Protein AF-A0A5P0ZGH0-F1 (afdb_monomer_lite)

Organism: NCBI:txid2486008

Sequence (130 aa):
MTKKYKLKLKYTPDELKELKVINNGLVSTITILAKYISKNFHFHALHSKYLRISASEEFDFMADIYNAVMDQVEWPEKLYRVHDKVTDQFIRIEHHQTWWSFNPPNYLKTKQQWLEINPAYEPMLEEVEE

Radius of gyration: 18.31 Å; chains: 1; bounding box: 47×36×49 Å

pLDDT: mean 81.98, std 11.32, range [48.72, 94.5]

Foldseek 3Di:
DQQFDEQPDDADLLQLVLLLVLLVDPDDLVVVVCCLCVDDPSNVRLNVVVVVDDPVCNVSSSVNSSSSNVVRHDDPAFWWWFADPVVCWTWDADPNDIDTDNDTYPDTDHPVVVVVVPVVSNVRIDGPND

Structure (mmCIF, N/CA/C/O backbone):
data_AF-A0A5P0ZGH0-F1
#
_entry.id   AF-A0A5P0ZGH0-F1
#
loop_
_atom_site.group_PDB
_atom_site.id
_atom_site.type_symbol
_atom_site.label_atom_id
_atom_site.label_alt_id
_atom_site.label_comp_id
_atom_site.label_asym_id
_atom_site.label_entity_id
_atom_site.label_seq_id
_atom_site.pdbx_PDB_ins_code
_atom_site.Cartn_x
_atom_site.Cartn_y
_atom_site.Cartn_z
_atom_site.occupancy
_atom_site.B_iso_or_equiv
_atom_site.auth_seq_id
_atom_site.auth_comp_id
_atom_site.auth_asym_id
_atom_site.auth_atom_id
_atom_site.pdbx_PDB_model_num
ATOM 1 N N . MET A 1 1 ? -6.954 24.465 0.475 1.00 48.72 1 MET A N 1
ATOM 2 C CA . MET A 1 1 ? -6.552 23.055 0.287 1.00 48.72 1 MET A CA 1
ATOM 3 C C . MET A 1 1 ? -6.667 22.360 1.628 1.00 48.72 1 MET A C 1
ATOM 5 O O . MET A 1 1 ? -6.022 22.805 2.570 1.00 48.72 1 MET A O 1
ATOM 9 N N . THR A 1 2 ? -7.510 21.338 1.750 1.00 57.12 2 THR A N 1
ATOM 10 C CA . THR A 1 2 ? -7.552 20.506 2.960 1.0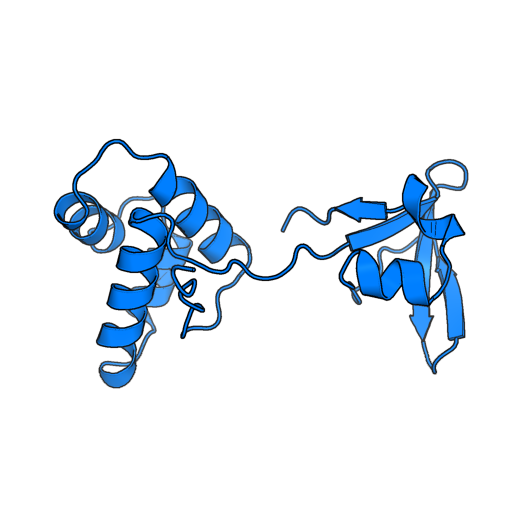0 57.12 2 THR A CA 1
ATOM 11 C C . THR A 1 2 ? -6.268 19.683 2.985 1.00 57.12 2 THR A C 1
ATOM 13 O O . THR A 1 2 ? -6.000 18.941 2.041 1.00 57.12 2 THR A O 1
ATOM 16 N N . LYS A 1 3 ? -5.420 19.877 3.998 1.00 76.19 3 LYS A N 1
ATOM 17 C CA . LYS A 1 3 ? -4.185 19.101 4.152 1.00 76.19 3 LYS A CA 1
ATOM 18 C C . LYS A 1 3 ? -4.582 17.644 4.402 1.00 76.19 3 LYS A C 1
ATOM 20 O O . LYS A 1 3 ? -5.320 17.387 5.350 1.00 76.19 3 LYS A O 1
ATOM 25 N N . LYS A 1 4 ? -4.137 16.722 3.543 1.00 83.00 4 LYS A N 1
ATOM 26 C CA . LYS A 1 4 ? -4.356 15.288 3.758 1.00 83.00 4 LYS A CA 1
ATOM 27 C C . LYS A 1 4 ? -3.565 14.816 4.982 1.00 83.00 4 LYS A C 1
ATOM 29 O O . LYS A 1 4 ? -2.506 15.357 5.305 1.00 83.00 4 LYS A O 1
ATOM 34 N N . TYR A 1 5 ? -4.128 13.853 5.694 1.00 86.19 5 TYR A N 1
ATOM 35 C CA . TYR A 1 5 ? -3.600 13.268 6.912 1.00 86.19 5 TYR A CA 1
ATOM 36 C C . TYR A 1 5 ? -2.617 12.147 6.575 1.00 86.19 5 TYR A C 1
ATOM 38 O O . TYR A 1 5 ? -2.976 11.170 5.922 1.00 86.19 5 TYR A O 1
ATOM 46 N N . LYS A 1 6 ? -1.377 12.266 7.039 1.00 90.19 6 LYS A N 1
ATOM 47 C CA . LYS A 1 6 ? -0.379 11.210 6.878 1.00 90.19 6 LYS A CA 1
ATOM 48 C C . LYS A 1 6 ? -0.555 10.166 7.977 1.00 90.19 6 LYS A C 1
ATOM 50 O O . LYS A 1 6 ? -0.564 10.538 9.149 1.00 90.19 6 LYS A O 1
ATOM 55 N N . LEU A 1 7 ? -0.641 8.892 7.587 1.00 90.56 7 LEU A N 1
ATOM 56 C CA . LEU A 1 7 ? -0.676 7.768 8.526 1.00 90.56 7 LEU A CA 1
ATOM 57 C C . LEU A 1 7 ? 0.519 7.842 9.484 1.00 90.56 7 LEU A C 1
ATOM 59 O O . LEU A 1 7 ? 1.665 8.006 9.049 1.00 90.56 7 LEU A O 1
ATOM 63 N N . LYS A 1 8 ? 0.243 7.757 10.783 1.00 91.69 8 LYS A N 1
ATOM 64 C CA . LYS A 1 8 ? 1.255 7.873 11.836 1.00 91.69 8 LYS A CA 1
ATOM 65 C C . LYS A 1 8 ? 1.953 6.553 12.105 1.00 91.69 8 LYS A C 1
ATOM 67 O O . LYS A 1 8 ? 3.161 6.544 12.346 1.00 91.69 8 LYS A O 1
ATOM 72 N N . LEU A 1 9 ? 1.218 5.447 12.040 1.00 90.25 9 LEU A N 1
ATOM 73 C CA . LEU A 1 9 ? 1.799 4.122 12.189 1.00 90.25 9 LEU A CA 1
ATOM 74 C C . LEU A 1 9 ? 2.338 3.604 10.855 1.00 90.25 9 LEU A C 1
ATOM 76 O O . LEU A 1 9 ? 1.886 3.969 9.769 1.00 90.25 9 LEU A O 1
ATOM 80 N N . LYS A 1 10 ? 3.331 2.715 10.938 1.00 89.69 10 LYS A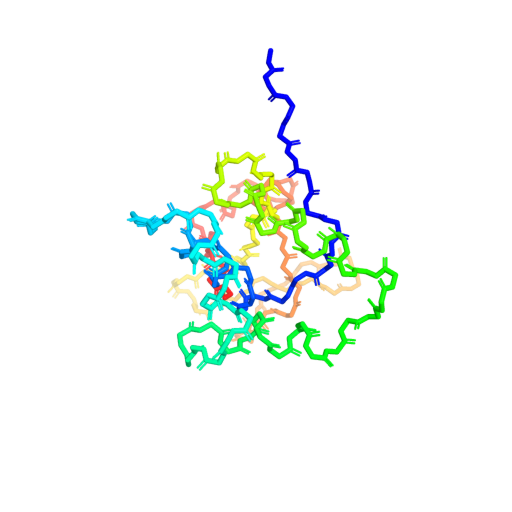 N 1
ATOM 81 C CA . LYS A 1 10 ? 3.805 1.959 9.776 1.00 89.69 10 LYS A CA 1
ATOM 82 C C . LYS A 1 10 ? 2.858 0.804 9.532 1.00 89.69 10 LYS A C 1
ATOM 84 O O . LYS A 1 10 ? 2.701 -0.013 10.435 1.00 89.69 10 LYS A O 1
ATOM 89 N N . TYR A 1 11 ? 2.292 0.709 8.337 1.00 87.31 11 TYR A N 1
ATOM 90 C CA . TYR A 1 11 ? 1.391 -0.375 7.969 1.00 87.31 11 TYR A CA 1
ATOM 91 C C . TYR A 1 11 ? 2.055 -1.356 7.008 1.00 87.31 11 TYR A C 1
ATOM 93 O O . TYR A 1 11 ? 2.863 -0.952 6.172 1.00 87.31 11 TYR A O 1
ATOM 101 N N . THR A 1 12 ? 1.732 -2.638 7.149 1.00 85.62 12 THR A N 1
ATOM 102 C CA . THR A 1 12 ? 2.058 -3.658 6.147 1.00 85.62 12 THR A CA 1
ATOM 103 C C . THR A 1 12 ? 1.109 -3.538 4.946 1.00 85.62 12 THR A C 1
ATOM 105 O O . THR A 1 12 ? 0.061 -2.893 5.058 1.00 85.62 12 THR A O 1
ATOM 108 N N . PRO A 1 13 ? 1.434 -4.179 3.813 1.00 83.56 13 PRO A N 1
ATOM 109 C CA . PRO A 1 13 ? 0.533 -4.286 2.668 1.00 83.56 13 PRO A CA 1
ATOM 110 C C . PRO A 1 13 ? -0.902 -4.685 3.008 1.00 83.56 13 PRO A C 1
ATOM 112 O O . PRO A 1 13 ? -1.850 -3.955 2.715 1.00 83.56 13 PRO A O 1
ATOM 115 N N . ASP A 1 14 ? -1.044 -5.807 3.715 1.00 82.62 14 ASP A N 1
ATOM 116 C CA . ASP A 1 14 ? -2.339 -6.363 4.094 1.00 82.62 14 ASP A CA 1
ATOM 117 C C . ASP A 1 14 ? -3.125 -5.385 4.972 1.00 82.62 14 ASP A C 1
ATOM 119 O O . ASP A 1 14 ? -4.320 -5.178 4.770 1.00 82.62 14 ASP A O 1
ATOM 123 N N . GLU A 1 15 ? -2.453 -4.713 5.911 1.00 87.31 15 GLU A N 1
ATOM 124 C CA . GLU A 1 15 ? -3.091 -3.713 6.765 1.00 87.31 15 GLU A CA 1
ATOM 125 C C . GLU A 1 15 ? -3.540 -2.476 5.962 1.00 87.31 15 GLU A C 1
ATOM 127 O O . GLU A 1 15 ? -4.637 -1.964 6.185 1.00 87.31 15 GLU A O 1
ATOM 132 N N . LEU A 1 16 ? -2.736 -1.998 5.002 1.00 87.56 16 LEU A N 1
ATOM 133 C CA . LEU A 1 16 ? -3.111 -0.888 4.112 1.00 87.56 16 LEU A CA 1
ATOM 134 C C . LEU A 1 16 ? -4.290 -1.258 3.214 1.00 87.56 16 LEU A C 1
ATOM 136 O O . LEU A 1 16 ? -5.175 -0.431 2.983 1.00 87.56 16 LEU A O 1
ATOM 140 N N . LYS A 1 17 ? -4.313 -2.490 2.702 1.00 84.50 17 LYS A N 1
ATOM 141 C CA . LYS A 1 17 ? -5.424 -3.028 1.917 1.00 84.50 17 LYS A CA 1
ATOM 142 C C . LYS A 1 17 ? -6.702 -3.053 2.745 1.00 84.50 17 LYS A C 1
ATOM 144 O O . LYS A 1 17 ? -7.728 -2.547 2.291 1.00 84.50 17 LYS A O 1
ATOM 149 N N . GLU A 1 18 ? -6.632 -3.555 3.974 1.00 85.38 18 GLU A N 1
ATOM 150 C CA . GLU A 1 18 ? -7.759 -3.544 4.904 1.00 85.38 18 GLU A CA 1
ATOM 151 C C . GLU A 1 18 ? -8.227 -2.113 5.224 1.00 85.38 18 GLU A C 1
ATOM 153 O O . GLU A 1 18 ? -9.431 -1.855 5.167 1.00 85.38 18 GLU A O 1
ATOM 158 N N . LEU A 1 19 ? -7.310 -1.162 5.462 1.00 85.50 19 LEU A N 1
ATOM 159 C CA . LEU A 1 19 ? -7.647 0.254 5.673 1.00 85.50 19 LEU A CA 1
ATOM 160 C C . LEU A 1 19 ? -8.333 0.884 4.449 1.00 85.50 19 LEU A C 1
ATOM 162 O O . LEU A 1 19 ? -9.231 1.705 4.606 1.00 85.50 19 LEU A O 1
ATOM 166 N N . LYS A 1 20 ? -7.944 0.520 3.223 1.00 83.19 20 LYS A N 1
ATOM 167 C CA . LYS A 1 20 ? -8.600 1.016 1.997 1.00 83.19 20 LYS A CA 1
ATOM 168 C C . LYS A 1 20 ? -10.005 0.442 1.828 1.00 83.19 20 LYS A C 1
ATOM 170 O O . LYS A 1 20 ? -10.900 1.149 1.373 1.00 83.19 20 LYS A O 1
ATOM 175 N N . VAL A 1 21 ? -10.218 -0.818 2.211 1.00 80.31 21 VAL A N 1
ATOM 176 C CA . VAL A 1 21 ? -11.548 -1.449 2.184 1.00 80.31 21 VAL A CA 1
ATOM 177 C C . VAL A 1 21 ? -12.509 -0.758 3.157 1.00 80.31 21 VAL A C 1
ATOM 179 O O . VAL A 1 21 ? -13.692 -0.643 2.837 1.00 80.31 21 VAL A O 1
ATOM 182 N N . ILE A 1 22 ? -12.010 -0.226 4.285 1.00 76.75 22 ILE A N 1
ATOM 183 C CA . ILE A 1 22 ? -12.808 0.572 5.235 1.00 76.75 22 ILE A CA 1
ATOM 184 C C . ILE A 1 22 ? -13.528 1.726 4.544 1.00 76.75 22 ILE A C 1
ATOM 186 O O . ILE A 1 22 ? -14.717 1.933 4.782 1.00 76.75 22 ILE A O 1
ATOM 190 N N . ASN A 1 23 ? -12.803 2.464 3.700 1.00 70.81 23 ASN A N 1
ATOM 191 C CA . ASN A 1 23 ? -13.292 3.666 3.022 1.00 70.81 23 ASN A CA 1
ATOM 192 C C . ASN A 1 23 ? -14.545 3.381 2.168 1.00 70.81 23 ASN A C 1
ATOM 194 O O . ASN A 1 23 ? -15.432 4.214 2.035 1.00 70.81 23 ASN A O 1
ATOM 198 N N . ASN A 1 24 ? -14.673 2.155 1.653 1.00 64.31 24 ASN A N 1
ATOM 199 C CA . ASN A 1 24 ? -15.802 1.742 0.818 1.00 64.31 24 ASN A CA 1
ATOM 200 C C . ASN A 1 24 ? -17.020 1.236 1.620 1.00 64.31 24 ASN A C 1
ATOM 202 O O . ASN A 1 24 ? -18.027 0.835 1.031 1.00 64.31 24 ASN A O 1
ATOM 206 N N . GLY A 1 25 ? -16.951 1.206 2.955 1.00 60.44 25 GLY A N 1
ATOM 207 C CA . GLY A 1 25 ? -18.028 0.726 3.817 1.00 60.44 25 GLY A CA 1
ATOM 208 C C . GLY A 1 25 ? -19.040 1.817 4.180 1.00 60.44 25 GLY A C 1
ATOM 209 O O . GLY A 1 25 ? -18.702 2.775 4.865 1.00 60.44 25 GLY A O 1
ATOM 210 N N . LEU A 1 26 ? -20.319 1.625 3.828 1.00 51.44 26 LEU A N 1
ATOM 211 C CA . LEU A 1 26 ? -21.466 2.447 4.272 1.00 51.44 26 LEU A CA 1
ATOM 212 C C . LEU A 1 26 ? -21.807 2.233 5.764 1.00 51.44 26 LEU A C 1
ATOM 214 O O . LEU A 1 26 ? -22.943 1.914 6.121 1.00 51.44 26 LEU A O 1
ATOM 218 N N . VAL A 1 27 ? -20.830 2.331 6.662 1.00 55.25 27 VAL A N 1
ATOM 219 C CA . VAL A 1 27 ? -21.028 2.062 8.091 1.00 55.25 27 VAL A CA 1
ATOM 220 C C . VAL A 1 27 ? -20.450 3.208 8.910 1.00 55.25 27 VAL A C 1
ATOM 222 O O . VAL A 1 27 ? -19.403 3.746 8.575 1.00 55.25 27 VAL A O 1
ATOM 225 N N . SER A 1 28 ? -21.134 3.604 9.989 1.00 61.91 28 SER A N 1
ATOM 226 C CA . SER A 1 28 ? -20.650 4.690 10.850 1.00 61.91 28 SER A CA 1
ATOM 227 C C . SER A 1 28 ? -19.234 4.398 11.363 1.00 61.91 28 SER A C 1
ATOM 229 O O . SER A 1 28 ? -18.917 3.253 11.698 1.00 61.91 28 SER A O 1
ATOM 231 N N . THR A 1 29 ? -18.403 5.433 11.487 1.00 59.69 29 THR A N 1
ATOM 232 C CA . THR A 1 29 ? -17.018 5.345 11.979 1.00 59.69 29 THR A CA 1
ATOM 233 C C . THR A 1 29 ? -16.916 4.602 13.314 1.00 59.69 29 THR A C 1
ATOM 235 O O . THR A 1 29 ? -15.983 3.838 13.532 1.00 59.69 29 THR A O 1
ATOM 238 N N . ILE A 1 30 ? -17.924 4.740 14.183 1.00 60.78 30 ILE A N 1
ATOM 239 C CA . ILE A 1 30 ? -18.018 4.038 15.472 1.00 60.78 30 ILE A CA 1
ATOM 240 C C . ILE A 1 30 ? -18.243 2.534 15.277 1.00 60.78 30 ILE A C 1
ATOM 242 O O . ILE A 1 30 ? -17.623 1.718 15.953 1.00 60.78 30 ILE A O 1
ATOM 246 N N . THR A 1 31 ? -19.109 2.144 14.341 1.00 64.31 31 THR A N 1
ATOM 247 C CA . THR A 1 31 ? -19.364 0.731 14.025 1.00 64.31 31 THR A CA 1
ATOM 248 C C . THR A 1 31 ? -18.170 0.083 13.335 1.00 64.31 31 THR A C 1
ATOM 250 O O . THR A 1 31 ? -17.925 -1.101 13.544 1.00 64.31 31 THR A O 1
ATOM 253 N N . ILE A 1 32 ? -17.430 0.845 12.528 1.00 63.19 32 ILE A N 1
ATOM 254 C CA . ILE A 1 32 ? -16.158 0.427 11.936 1.00 63.19 32 ILE A CA 1
ATOM 255 C C . ILE A 1 32 ? -15.170 0.177 13.074 1.00 63.19 32 ILE A C 1
ATOM 257 O O . ILE A 1 32 ? -14.822 -0.975 13.297 1.00 63.19 32 ILE A O 1
ATOM 261 N N . LEU A 1 33 ? -14.829 1.178 13.888 1.00 64.50 33 LEU A N 1
ATOM 262 C CA . LEU A 1 33 ? -13.909 1.007 15.021 1.00 64.50 33 LEU A CA 1
ATOM 263 C C . LEU A 1 33 ? -14.306 -0.185 15.911 1.00 64.50 33 LEU A C 1
ATOM 265 O O . LEU A 1 33 ? -13.479 -1.052 16.178 1.00 64.50 33 LEU A O 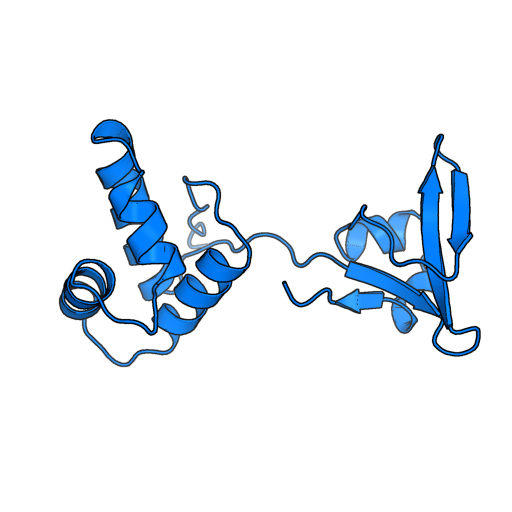1
ATOM 269 N N . ALA A 1 34 ? -15.592 -0.320 16.250 1.00 59.62 34 ALA A N 1
ATOM 270 C CA . ALA A 1 34 ? -16.099 -1.474 16.988 1.00 59.62 34 ALA A CA 1
ATOM 271 C C . ALA A 1 34 ? -15.899 -2.807 16.239 1.00 59.62 34 ALA A C 1
ATOM 273 O O . ALA A 1 34 ? -15.487 -3.780 16.858 1.00 59.62 34 ALA A O 1
ATOM 274 N N . LYS A 1 35 ? -16.149 -2.891 14.924 1.00 62.81 35 LYS A N 1
ATOM 275 C CA . LYS A 1 35 ? -15.968 -4.114 14.108 1.00 62.81 35 LYS A CA 1
ATOM 276 C C . LYS A 1 35 ? -14.502 -4.496 13.882 1.00 62.81 35 LYS A C 1
ATOM 278 O O . LYS A 1 35 ? -14.205 -5.688 13.890 1.00 62.81 35 LYS A O 1
ATOM 283 N N . TYR A 1 36 ? -13.610 -3.525 13.684 1.00 62.94 36 TYR A N 1
ATOM 284 C CA . TYR A 1 36 ? -12.169 -3.768 13.515 1.00 62.94 36 TYR A CA 1
ATOM 285 C C . TYR A 1 36 ? -11.532 -4.242 14.823 1.00 62.94 36 TYR A C 1
ATOM 287 O O . TYR A 1 36 ? -10.706 -5.151 14.820 1.00 62.94 36 TYR A O 1
ATOM 295 N N . ILE A 1 37 ? -11.986 -3.692 15.951 1.00 60.31 37 ILE A N 1
ATOM 296 C CA . ILE A 1 37 ? -11.513 -4.074 17.285 1.00 60.31 37 ILE A CA 1
ATOM 297 C C . ILE A 1 37 ? -12.147 -5.404 17.756 1.00 60.31 37 ILE A C 1
ATOM 299 O O . ILE A 1 37 ? -11.522 -6.147 18.504 1.00 60.31 37 ILE A O 1
ATOM 303 N N . SER A 1 38 ? -13.355 -5.771 17.299 1.00 55.88 38 SER A N 1
ATOM 304 C CA . SER A 1 38 ? -14.133 -6.903 17.857 1.00 55.88 38 SER A CA 1
ATOM 305 C C . SER A 1 38 ? -13.991 -8.275 17.169 1.00 55.88 38 SER A C 1
ATOM 307 O O . SER A 1 38 ? -14.869 -9.118 17.340 1.00 55.88 38 SER A O 1
ATOM 309 N N . LYS A 1 39 ? -12.874 -8.577 16.487 1.00 58.19 39 LYS A N 1
ATOM 310 C CA . LYS A 1 39 ? -12.588 -9.882 15.825 1.00 58.19 39 LYS A CA 1
ATOM 311 C C . LYS A 1 39 ? -13.353 -10.168 14.521 1.00 58.19 39 LYS A C 1
ATOM 313 O O . LYS A 1 39 ? -13.842 -11.282 14.317 1.00 58.19 39 LYS A O 1
ATOM 318 N N . ASN A 1 40 ? -13.442 -9.219 13.592 1.00 63.72 40 ASN A N 1
ATOM 319 C CA . ASN A 1 40 ? -13.905 -9.565 12.245 1.00 63.72 40 ASN A CA 1
ATOM 320 C C . ASN A 1 40 ? -12.762 -10.185 11.414 1.00 63.72 40 ASN A C 1
ATOM 322 O O . ASN A 1 40 ? -11.728 -9.550 11.224 1.00 63.72 40 ASN A O 1
ATOM 326 N N . PHE A 1 41 ? -12.952 -11.404 10.891 1.00 63.12 41 PHE A N 1
ATOM 327 C CA . PHE A 1 41 ? -11.959 -12.097 10.051 1.00 63.12 41 PHE A CA 1
ATOM 328 C C . PHE A 1 41 ? -11.595 -11.333 8.774 1.00 63.12 41 PHE A C 1
ATOM 330 O O . PHE A 1 41 ? -10.510 -11.539 8.242 1.00 63.12 41 PHE A O 1
ATOM 337 N N . HIS A 1 42 ? -12.468 -10.443 8.290 1.00 70.94 42 HIS A N 1
ATOM 338 C CA . HIS A 1 42 ? -12.166 -9.603 7.129 1.00 70.94 42 HIS A CA 1
ATOM 339 C C . HIS A 1 42 ? -11.058 -8.579 7.382 1.00 70.94 42 HIS A C 1
ATOM 341 O O . HIS A 1 42 ? -10.503 -8.071 6.415 1.00 70.94 42 HIS A O 1
ATOM 347 N N . PHE A 1 43 ? -10.751 -8.289 8.651 1.00 79.06 43 PHE A N 1
ATOM 348 C CA . PHE A 1 43 ? -9.783 -7.269 9.049 1.00 79.06 43 PHE A CA 1
ATOM 349 C C . PHE A 1 43 ? -8.757 -7.813 10.040 1.00 79.06 43 PHE A C 1
ATOM 351 O O . PHE A 1 43 ? -8.480 -7.244 11.101 1.00 79.06 43 PHE A O 1
ATOM 358 N N . HIS A 1 44 ? -8.272 -9.011 9.725 1.00 82.38 44 HIS A N 1
ATOM 359 C CA . HIS A 1 44 ? -7.403 -9.776 10.598 1.00 82.38 44 HIS A CA 1
ATOM 360 C C . HIS A 1 44 ? -6.036 -9.110 10.781 1.00 82.38 44 HIS A C 1
ATOM 362 O O . HIS A 1 44 ? -5.480 -9.186 11.882 1.00 82.38 44 HIS A O 1
ATOM 368 N N . ALA A 1 45 ? -5.502 -8.453 9.747 1.00 85.12 45 ALA A N 1
ATOM 369 C CA . ALA A 1 45 ? -4.204 -7.795 9.815 1.00 85.12 45 ALA A CA 1
ATOM 370 C C . ALA A 1 45 ? -4.258 -6.586 10.760 1.00 85.12 45 ALA A C 1
ATOM 372 O O . ALA A 1 45 ? -3.462 -6.504 11.698 1.00 85.12 45 ALA A O 1
ATOM 373 N N . LEU A 1 46 ? -5.261 -5.716 10.616 1.00 86.25 46 LEU A N 1
ATOM 374 C CA . LEU A 1 46 ? -5.460 -4.563 11.498 1.00 86.25 46 LEU A CA 1
ATOM 375 C C . LEU A 1 46 ? -5.797 -4.968 12.932 1.00 86.25 46 LEU A C 1
ATOM 377 O O . LEU A 1 46 ? -5.276 -4.371 13.874 1.00 86.25 46 LEU A O 1
ATOM 381 N N . HIS A 1 47 ? -6.611 -6.007 13.120 1.00 83.81 47 HIS A N 1
ATOM 382 C CA . HIS A 1 47 ? -6.871 -6.545 14.453 1.00 83.81 47 HIS A CA 1
ATOM 383 C C . HIS A 1 47 ? -5.589 -7.106 15.092 1.00 83.81 47 HIS A C 1
ATOM 385 O O . HIS A 1 47 ? -5.300 -6.837 16.257 1.00 83.81 47 HIS A O 1
ATOM 391 N N . SER A 1 48 ? -4.773 -7.839 14.329 1.00 85.69 48 SER A N 1
ATOM 392 C CA . SER A 1 48 ? -3.481 -8.350 14.807 1.00 85.69 48 SER A CA 1
ATOM 393 C C . SER A 1 48 ? -2.507 -7.228 15.154 1.00 85.69 48 SER A C 1
ATOM 395 O O . SER A 1 48 ? -1.758 -7.360 16.124 1.00 85.69 48 SER A O 1
ATOM 397 N N . LYS A 1 49 ? -2.536 -6.119 14.405 1.00 88.00 49 LYS A N 1
ATOM 398 C CA . LYS A 1 49 ? -1.794 -4.902 14.732 1.00 88.00 49 LYS A CA 1
ATOM 399 C C . LYS A 1 49 ? -2.251 -4.330 16.068 1.00 88.00 49 LYS A C 1
ATOM 401 O O . LYS A 1 49 ? -1.415 -4.146 16.944 1.00 88.00 49 LYS A O 1
ATOM 406 N N . TYR A 1 50 ? -3.556 -4.123 16.251 1.00 85.94 50 TYR A N 1
ATOM 407 C CA . TYR A 1 50 ? -4.132 -3.580 17.487 1.00 85.94 50 TYR A CA 1
ATOM 408 C C . TYR A 1 50 ? -3.736 -4.385 18.733 1.00 85.94 50 TYR A C 1
ATOM 410 O O . TYR A 1 50 ? -3.386 -3.816 19.758 1.00 85.94 50 TYR A O 1
ATOM 418 N N . LEU A 1 51 ? -3.695 -5.716 18.642 1.00 84.69 51 LEU A N 1
ATOM 419 C CA . LEU A 1 51 ? -3.257 -6.560 19.762 1.00 84.69 51 LEU A CA 1
ATOM 420 C C . LEU A 1 51 ? -1.768 -6.402 20.124 1.00 84.69 51 LEU A C 1
ATOM 422 O O . LEU A 1 51 ? -1.342 -6.895 21.168 1.00 84.69 51 LEU A O 1
ATOM 426 N N . ARG A 1 52 ? -0.968 -5.781 19.251 1.00 88.06 52 ARG A N 1
ATOM 427 C CA . ARG A 1 52 ? 0.488 -5.627 19.392 1.00 88.06 52 ARG A CA 1
ATOM 428 C C . ARG A 1 52 ? 0.934 -4.181 19.593 1.00 88.06 52 ARG A C 1
ATOM 430 O O . ARG A 1 52 ? 2.094 -3.986 19.951 1.00 88.06 52 ARG A O 1
ATOM 437 N N . ILE A 1 53 ? 0.074 -3.191 19.341 1.00 86.06 53 ILE A N 1
ATOM 438 C CA . ILE A 1 53 ? 0.435 -1.787 19.559 1.00 86.06 53 ILE A CA 1
ATOM 439 C C . ILE A 1 53 ? 0.533 -1.489 21.054 1.00 86.06 53 ILE A C 1
ATOM 441 O O . ILE A 1 53 ? -0.180 -2.060 21.881 1.00 86.06 53 ILE A O 1
ATOM 445 N N . SER A 1 54 ? 1.433 -0.578 21.405 1.00 88.31 54 SER A N 1
ATOM 446 C CA . SER A 1 54 ? 1.547 -0.090 22.776 1.00 88.31 54 SER A CA 1
ATOM 447 C C . SER A 1 54 ? 0.377 0.832 23.140 1.00 88.31 54 SER A C 1
ATOM 449 O O . SER A 1 54 ? -0.218 1.474 22.275 1.00 88.31 54 SER A O 1
ATOM 451 N N . ALA A 1 55 ? 0.093 0.985 24.438 1.00 84.25 55 ALA A N 1
ATOM 452 C CA . ALA A 1 55 ? -0.911 1.946 24.914 1.00 84.25 55 ALA A CA 1
ATOM 453 C C . ALA A 1 55 ? -0.618 3.390 24.450 1.00 84.25 55 ALA A C 1
ATOM 455 O O . ALA A 1 55 ? -1.531 4.181 24.240 1.00 84.25 55 ALA A O 1
ATOM 456 N N . SER A 1 56 ? 0.659 3.734 24.244 1.00 87.50 56 SER A N 1
ATOM 457 C CA . SER A 1 56 ? 1.077 5.029 23.692 1.00 87.50 56 SER A CA 1
ATOM 458 C C . SER A 1 56 ? 0.742 5.219 22.209 1.00 87.50 56 SER A C 1
ATOM 460 O O . SER A 1 56 ? 0.646 6.356 21.761 1.00 87.50 56 SER A O 1
ATOM 462 N N . GLU A 1 57 ? 0.564 4.138 21.449 1.00 88.50 57 GLU A N 1
ATOM 463 C CA . GLU A 1 57 ? 0.259 4.165 20.010 1.00 88.50 57 GLU A CA 1
ATOM 464 C C . GLU A 1 57 ? -1.239 3.998 19.721 1.00 88.50 57 GLU A C 1
ATOM 466 O O . GLU A 1 57 ? -1.672 4.196 18.586 1.00 88.50 57 GLU A O 1
ATOM 471 N N . GLU A 1 58 ? -2.049 3.667 20.731 1.00 85.44 58 GLU A N 1
ATOM 472 C CA . GLU A 1 58 ? -3.488 3.427 20.576 1.00 85.44 58 GLU A CA 1
ATOM 473 C C . GLU A 1 58 ? -4.218 4.646 20.000 1.00 85.44 58 GLU A C 1
ATOM 475 O O . GLU A 1 58 ? -5.027 4.515 19.082 1.00 85.44 58 GLU A O 1
ATOM 480 N N . PHE A 1 59 ? -3.881 5.851 20.466 1.00 86.88 59 PHE A N 1
ATOM 481 C CA . PHE A 1 59 ? -4.460 7.081 19.926 1.00 86.88 59 PHE A CA 1
ATOM 482 C C . PHE A 1 59 ? -4.127 7.280 18.441 1.00 86.88 59 PHE A C 1
ATOM 484 O O . PHE A 1 59 ? -4.993 7.671 17.657 1.00 86.88 59 PHE A O 1
ATOM 491 N N . ASP A 1 60 ? -2.886 6.992 18.046 1.00 91.25 60 ASP A N 1
ATOM 492 C CA . ASP A 1 60 ? -2.432 7.148 16.665 1.00 91.25 60 ASP A CA 1
ATOM 493 C C . ASP A 1 60 ? -3.082 6.113 15.742 1.00 91.25 60 ASP A C 1
ATOM 495 O O . ASP A 1 60 ? -3.536 6.471 14.658 1.00 91.25 60 ASP A O 1
ATOM 499 N N . PHE A 1 61 ? -3.248 4.872 16.206 1.00 88.62 61 PHE A N 1
ATOM 500 C CA . PHE A 1 61 ? -4.000 3.839 15.489 1.00 88.62 61 PHE A CA 1
ATOM 501 C C . PHE A 1 61 ? -5.460 4.246 15.245 1.00 88.62 61 PHE A C 1
ATOM 503 O O . PHE A 1 61 ? -5.967 4.152 14.126 1.00 88.62 61 PHE A O 1
ATOM 510 N N . MET A 1 62 ? -6.138 4.748 16.280 1.00 85.44 62 MET A N 1
ATOM 511 C CA . MET A 1 62 ? -7.532 5.190 16.176 1.00 85.44 62 MET A CA 1
ATOM 512 C C . MET A 1 62 ? -7.675 6.403 15.249 1.00 85.44 62 MET A C 1
ATOM 514 O O . MET A 1 62 ? -8.628 6.479 14.468 1.00 85.44 62 MET A O 1
ATOM 518 N N . ALA A 1 63 ? -6.721 7.336 15.304 1.00 87.62 63 ALA A N 1
ATOM 519 C CA . ALA A 1 63 ? -6.682 8.486 14.411 1.00 87.62 63 ALA A CA 1
ATOM 520 C C . ALA A 1 63 ? -6.447 8.063 12.953 1.00 87.62 63 ALA A C 1
ATOM 522 O O . ALA A 1 63 ? -7.145 8.554 12.067 1.00 87.62 63 ALA A O 1
ATOM 523 N N . ASP A 1 64 ? -5.522 7.141 12.693 1.00 89.50 64 ASP A N 1
ATOM 524 C CA . ASP A 1 64 ? -5.260 6.608 11.353 1.00 89.50 64 ASP A CA 1
ATOM 525 C C . ASP A 1 64 ? -6.522 5.967 10.748 1.00 89.50 64 ASP A C 1
ATOM 527 O O . ASP A 1 64 ? -6.899 6.306 9.623 1.00 89.50 64 ASP A O 1
ATOM 531 N N . ILE A 1 65 ? -7.231 5.118 11.508 1.00 85.88 65 ILE A N 1
ATOM 532 C CA . ILE A 1 65 ? -8.493 4.507 11.055 1.00 85.88 65 ILE A CA 1
ATOM 533 C C . ILE A 1 65 ? -9.551 5.576 10.782 1.00 85.88 65 ILE A C 1
ATOM 535 O O . ILE A 1 65 ? -10.182 5.552 9.726 1.00 85.88 65 ILE A O 1
ATOM 539 N N . TYR A 1 66 ? -9.752 6.524 11.702 1.00 83.94 66 TYR A N 1
ATOM 540 C CA . TYR A 1 66 ? -10.733 7.597 11.520 1.00 83.94 66 TYR A CA 1
ATOM 541 C C . TYR A 1 66 ? -10.468 8.382 10.231 1.00 83.94 66 TYR A C 1
ATOM 543 O O . TYR A 1 66 ? -11.377 8.597 9.431 1.00 83.94 66 TYR A O 1
ATOM 551 N N . ASN A 1 67 ? -9.217 8.781 10.000 1.00 86.44 67 ASN A N 1
ATOM 552 C CA . ASN A 1 67 ? -8.864 9.539 8.806 1.00 86.44 67 ASN A CA 1
ATOM 553 C C . ASN A 1 67 ? -9.016 8.697 7.530 1.00 86.44 67 ASN A C 1
ATOM 555 O O . ASN A 1 67 ? -9.402 9.248 6.498 1.00 86.44 67 ASN A O 1
ATOM 559 N N . ALA A 1 68 ? -8.740 7.387 7.588 1.00 85.50 68 ALA A N 1
ATOM 560 C CA . ALA A 1 68 ? -8.942 6.474 6.461 1.00 85.50 68 ALA A CA 1
ATOM 561 C C . ALA A 1 68 ? -10.430 6.339 6.098 1.00 85.50 68 ALA A C 1
ATOM 563 O O . ALA A 1 68 ? -10.770 6.398 4.920 1.00 85.50 68 ALA A O 1
ATOM 564 N N . VAL A 1 69 ? -11.315 6.237 7.100 1.00 80.31 69 VAL A N 1
ATOM 565 C CA . VAL A 1 69 ? -12.784 6.225 6.923 1.00 80.31 69 VAL A CA 1
ATOM 566 C C . VAL A 1 69 ? -13.280 7.511 6.267 1.00 80.31 69 VAL A C 1
ATOM 568 O O . VAL A 1 69 ? -14.182 7.478 5.441 1.00 80.31 69 VAL A O 1
ATOM 571 N N . MET A 1 70 ? -12.715 8.652 6.658 1.00 81.94 70 MET A N 1
ATOM 572 C CA . MET A 1 70 ? -13.146 9.965 6.172 1.00 81.94 70 MET A CA 1
ATOM 573 C C . MET A 1 70 ? -12.556 10.336 4.801 1.00 81.94 70 MET A C 1
ATOM 575 O O . MET A 1 70 ? -12.747 11.468 4.358 1.00 81.94 70 MET A O 1
ATOM 579 N N . ASP A 1 71 ? -11.812 9.431 4.157 1.00 81.19 71 ASP A N 1
ATOM 580 C CA . ASP A 1 71 ? -11.054 9.674 2.920 1.00 81.19 71 ASP A CA 1
ATOM 581 C C . ASP A 1 71 ? -10.102 10.886 3.009 1.00 81.19 71 ASP A C 1
ATOM 583 O O . ASP A 1 71 ? -9.830 11.604 2.044 1.00 81.19 71 ASP A O 1
ATOM 587 N N . GLN A 1 72 ? -9.572 11.141 4.208 1.00 85.56 72 GLN A N 1
ATOM 588 C CA . GLN A 1 72 ? -8.653 12.253 4.462 1.00 85.56 72 GLN A CA 1
ATOM 589 C C . GLN A 1 72 ? -7.189 11.822 4.413 1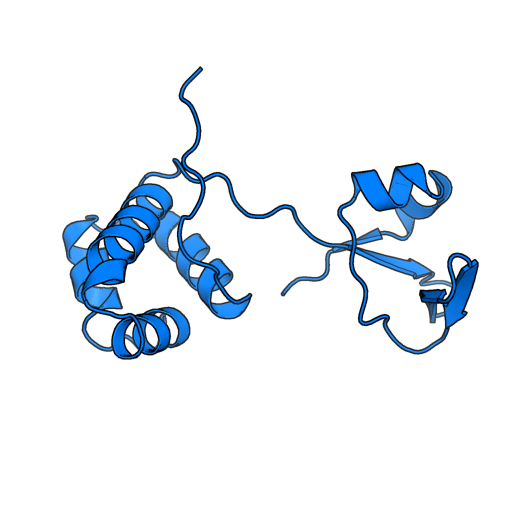.00 85.56 72 GLN A C 1
ATOM 591 O O . GLN A 1 72 ? -6.313 12.671 4.550 1.00 85.56 72 GLN A O 1
ATOM 596 N N . VAL A 1 73 ? -6.903 10.535 4.198 1.00 86.62 73 VAL A N 1
ATOM 597 C CA . VAL A 1 73 ? -5.546 9.982 4.262 1.00 86.62 73 VAL A CA 1
ATOM 598 C C . VAL A 1 73 ? -4.731 10.262 3.000 1.00 86.62 73 VAL A C 1
ATOM 600 O O . VAL A 1 73 ? -5.184 10.130 1.861 1.00 86.62 73 VAL A O 1
ATOM 603 N N . GLU A 1 74 ? -3.475 10.630 3.220 1.00 88.31 74 GLU A N 1
ATOM 604 C CA . GLU A 1 74 ? -2.401 10.513 2.248 1.00 88.31 74 GLU A CA 1
ATOM 605 C C . GLU A 1 74 ? -1.861 9.080 2.297 1.00 88.31 74 GLU A C 1
ATOM 607 O O . GLU A 1 74 ? -1.141 8.696 3.222 1.00 88.31 74 GLU A O 1
ATOM 612 N N . TRP A 1 75 ? -2.275 8.266 1.326 1.00 84.38 75 TRP A N 1
ATOM 613 C CA . TRP A 1 75 ? -1.826 6.882 1.223 1.00 84.38 75 TRP A CA 1
ATOM 614 C C . TRP A 1 75 ? -0.351 6.816 0.812 1.00 84.38 75 TRP A C 1
ATOM 616 O O . TRP A 1 75 ? 0.094 7.675 0.047 1.00 84.38 75 TRP A O 1
ATOM 626 N N . PRO A 1 76 ? 0.397 5.791 1.264 1.00 78.44 76 PRO A N 1
ATOM 627 C CA . PRO A 1 76 ? 1.751 5.548 0.782 1.00 78.44 76 PRO A CA 1
ATOM 628 C C . PRO A 1 76 ? 1.784 5.494 -0.747 1.00 78.44 76 PRO A C 1
ATOM 630 O O . PRO A 1 76 ? 0.853 4.977 -1.374 1.00 78.44 76 PRO A O 1
ATOM 633 N N . GLU A 1 77 ? 2.844 6.041 -1.342 1.00 80.06 77 GLU A N 1
ATOM 634 C CA . GLU A 1 77 ? 3.006 6.013 -2.792 1.00 80.06 77 GLU A CA 1
ATOM 635 C C . GLU A 1 77 ? 3.015 4.572 -3.299 1.00 80.06 77 GLU A C 1
ATOM 637 O O . GLU A 1 77 ? 3.679 3.701 -2.736 1.00 80.06 77 GLU A O 1
ATOM 642 N N . LYS A 1 78 ? 2.282 4.336 -4.390 1.00 83.31 78 LYS A N 1
ATOM 643 C CA . LYS A 1 78 ? 2.299 3.048 -5.079 1.00 83.31 78 LYS A CA 1
ATOM 644 C C . LYS A 1 78 ? 3.721 2.731 -5.520 1.00 83.31 78 LYS A C 1
ATOM 646 O O . LYS A 1 78 ? 4.389 3.564 -6.145 1.00 83.31 78 LYS A O 1
ATOM 651 N N . LEU A 1 79 ? 4.149 1.517 -5.214 1.00 87.56 79 LEU A N 1
ATOM 652 C CA . LEU A 1 79 ? 5.438 1.001 -5.621 1.00 87.56 79 LEU A CA 1
ATOM 653 C C . LEU A 1 79 ? 5.277 0.153 -6.880 1.00 87.56 79 LEU A C 1
ATOM 655 O O . LEU A 1 79 ? 4.271 -0.517 -7.102 1.00 87.56 79 LEU A O 1
ATOM 659 N N . TYR A 1 80 ? 6.288 0.224 -7.727 1.00 90.62 80 TYR A N 1
ATOM 660 C CA . TYR A 1 80 ? 6.323 -0.430 -9.019 1.00 90.62 80 TYR A CA 1
ATOM 661 C C . TYR A 1 80 ? 7.616 -1.221 -9.138 1.00 90.62 80 TYR A C 1
ATOM 663 O O . TYR A 1 80 ? 8.649 -0.879 -8.541 1.00 90.62 80 TYR A O 1
ATOM 671 N N . ARG A 1 81 ? 7.567 -2.244 -9.980 1.00 92.12 81 ARG A N 1
ATOM 672 C CA . ARG A 1 81 ? 8.740 -2.889 -10.568 1.00 92.12 81 ARG A CA 1
ATOM 673 C C . ARG A 1 81 ? 8.708 -2.672 -12.075 1.00 92.12 81 ARG A C 1
ATOM 675 O O . ARG A 1 81 ? 7.650 -2.425 -12.644 1.00 92.12 81 ARG A O 1
ATOM 682 N N . VAL A 1 82 ? 9.864 -2.757 -12.719 1.00 93.00 82 VAL A N 1
ATOM 683 C CA . VAL A 1 82 ? 9.933 -2.749 -14.183 1.00 93.00 82 VAL A CA 1
ATOM 684 C C . VAL A 1 82 ? 10.004 -4.194 -14.651 1.00 93.00 82 VAL A C 1
ATOM 686 O O . VAL A 1 82 ? 10.940 -4.900 -14.273 1.00 93.00 82 VAL A O 1
ATOM 689 N N . HIS A 1 83 ? 9.016 -4.614 -15.437 1.00 94.19 83 HIS A N 1
ATOM 690 C CA . HIS A 1 83 ? 8.886 -5.943 -16.028 1.00 94.19 83 HIS A CA 1
ATOM 691 C C . HIS A 1 83 ? 8.746 -5.811 -17.544 1.00 94.19 83 HIS A C 1
ATOM 693 O O . HIS A 1 83 ? 7.747 -5.300 -18.054 1.00 94.19 83 HIS A O 1
ATOM 699 N N . ASP A 1 84 ? 9.756 -6.277 -18.269 1.00 93.31 84 ASP A N 1
ATOM 700 C CA . ASP A 1 84 ? 9.656 -6.476 -19.706 1.00 93.31 84 ASP A CA 1
ATOM 701 C C . ASP A 1 84 ? 8.939 -7.801 -19.977 1.00 93.31 84 ASP A C 1
ATOM 703 O O . ASP A 1 84 ? 9.507 -8.885 -19.851 1.00 93.31 84 ASP A O 1
ATOM 707 N N . LYS A 1 85 ? 7.676 -7.700 -20.391 1.00 91.12 85 LYS A N 1
ATOM 708 C CA . LYS A 1 85 ? 6.829 -8.855 -20.713 1.00 91.12 85 LYS A CA 1
ATOM 709 C C . LYS A 1 85 ? 7.242 -9.585 -21.992 1.00 91.12 85 LYS A C 1
ATOM 711 O O . LYS A 1 85 ? 6.783 -10.702 -22.206 1.00 91.12 85 LYS A O 1
ATOM 716 N N . VAL A 1 86 ? 8.054 -8.972 -22.859 1.00 92.31 86 VAL A N 1
ATOM 717 C CA . VAL A 1 86 ? 8.527 -9.610 -24.099 1.00 92.31 86 VAL A CA 1
ATOM 718 C C . VAL A 1 86 ? 9.633 -10.612 -23.790 1.00 92.31 86 VAL A C 1
ATOM 720 O O . VAL A 1 86 ? 9.634 -11.714 -24.333 1.00 92.31 86 VAL A O 1
ATOM 723 N N . THR A 1 87 ? 10.565 -10.232 -22.917 1.00 91.94 87 THR A N 1
ATOM 724 C CA . THR A 1 87 ? 11.694 -11.082 -22.509 1.00 91.94 87 THR A CA 1
ATOM 725 C C . THR A 1 87 ? 11.448 -11.833 -21.198 1.00 91.94 87 THR A C 1
ATOM 727 O O . THR A 1 87 ? 12.238 -12.708 -20.848 1.00 91.94 87 THR A O 1
ATOM 730 N N . ASP A 1 88 ? 10.348 -11.519 -20.508 1.00 93.06 88 ASP A N 1
ATOM 731 C CA . ASP A 1 88 ? 9.994 -11.983 -19.163 1.00 93.06 88 ASP A CA 1
ATOM 732 C C . ASP A 1 88 ? 11.088 -11.689 -18.123 1.00 93.06 88 ASP A C 1
ATOM 734 O O . ASP A 1 88 ? 11.483 -12.528 -17.312 1.00 93.06 88 ASP A O 1
ATOM 738 N N . GLN A 1 89 ? 11.628 -10.470 -18.181 1.00 92.50 89 GLN A N 1
ATOM 739 C CA . GLN A 1 89 ? 12.717 -10.022 -17.317 1.00 92.50 89 GLN A CA 1
ATOM 740 C C . GLN A 1 89 ? 12.324 -8.796 -16.503 1.00 92.50 89 GLN A C 1
ATOM 742 O O . GLN A 1 89 ? 11.575 -7.927 -16.939 1.00 92.50 89 GLN A O 1
ATOM 747 N N . PHE A 1 90 ? 12.896 -8.697 -15.313 1.00 93.12 90 PHE A N 1
ATOM 748 C CA . PHE A 1 90 ? 12.736 -7.580 -14.401 1.00 93.12 90 PHE A CA 1
ATOM 749 C C . PHE A 1 90 ? 14.017 -6.767 -14.298 1.00 93.12 90 PHE A C 1
ATOM 751 O O . PHE A 1 90 ? 15.121 -7.312 -14.389 1.00 93.12 90 PHE A O 1
ATOM 758 N N . ILE A 1 91 ? 13.882 -5.474 -14.015 1.00 91.75 91 ILE A N 1
ATOM 759 C CA . ILE A 1 91 ? 15.037 -4.648 -13.662 1.00 91.75 91 ILE A CA 1
ATOM 760 C C . ILE A 1 91 ? 15.419 -4.874 -12.206 1.00 91.75 91 ILE A C 1
ATOM 762 O O . ILE A 1 91 ? 14.613 -4.711 -11.291 1.00 91.75 91 ILE A O 1
ATOM 766 N N . ARG A 1 92 ? 16.697 -5.164 -11.993 1.00 87.69 92 ARG A N 1
ATOM 767 C CA . ARG A 1 92 ? 17.367 -5.142 -10.696 1.00 87.69 92 ARG A CA 1
ATOM 768 C C . ARG A 1 92 ? 18.335 -3.974 -10.616 1.00 87.69 92 ARG A C 1
ATOM 770 O O . ARG A 1 92 ? 18.889 -3.545 -11.625 1.00 87.69 92 ARG A O 1
ATOM 777 N N . ILE A 1 93 ? 18.534 -3.484 -9.394 1.00 83.94 93 ILE A N 1
ATOM 778 C CA . ILE A 1 93 ? 19.539 -2.475 -9.068 1.00 83.94 93 ILE A CA 1
ATOM 779 C C . ILE A 1 93 ? 20.472 -3.067 -8.018 1.00 83.94 93 ILE A C 1
ATOM 781 O O . ILE A 1 93 ? 20.039 -3.352 -6.903 1.00 83.94 93 ILE A O 1
ATOM 785 N N . GLU A 1 94 ? 21.747 -3.213 -8.349 1.00 79.50 94 GLU A N 1
ATOM 786 C CA . GLU A 1 94 ? 22.788 -3.647 -7.415 1.00 79.50 94 GLU A CA 1
ATOM 787 C C . GLU A 1 94 ? 24.040 -2.797 -7.645 1.00 79.50 94 GLU A C 1
ATOM 789 O O . GLU A 1 94 ? 24.376 -2.466 -8.778 1.00 79.50 94 GLU A O 1
ATOM 794 N N . HIS A 1 95 ? 24.719 -2.390 -6.567 1.00 79.81 95 HIS A N 1
ATOM 795 C CA . HIS A 1 95 ? 25.924 -1.544 -6.631 1.00 79.81 95 HIS A CA 1
ATOM 796 C C . HIS A 1 95 ? 25.783 -0.301 -7.542 1.00 79.81 95 HIS A C 1
ATOM 798 O O . HIS A 1 95 ? 26.713 0.062 -8.256 1.00 79.81 95 HIS A O 1
ATOM 804 N N . HIS A 1 96 ? 24.614 0.354 -7.520 1.00 77.31 96 HIS A N 1
ATOM 805 C CA . HIS A 1 96 ? 24.265 1.506 -8.373 1.00 77.31 96 HIS A CA 1
ATOM 806 C C . HIS A 1 96 ? 24.183 1.222 -9.884 1.00 77.31 96 HIS A C 1
ATOM 808 O O . HIS A 1 96 ? 24.088 2.158 -10.676 1.00 77.31 96 HIS A O 1
ATOM 814 N N . GLN A 1 97 ? 24.170 -0.045 -10.294 1.00 81.25 97 GLN A N 1
ATOM 815 C CA . GLN A 1 97 ? 23.991 -0.461 -11.682 1.00 81.25 97 GLN A CA 1
ATOM 816 C C . GLN A 1 97 ? 22.629 -1.121 -11.874 1.00 81.25 97 GLN A C 1
ATOM 818 O O . GLN A 1 97 ? 22.107 -1.761 -10.963 1.00 81.25 97 GLN A O 1
ATOM 823 N N . THR A 1 98 ? 22.055 -0.945 -13.063 1.00 84.69 98 THR A N 1
ATOM 824 C CA . THR A 1 98 ? 20.806 -1.598 -13.465 1.00 84.69 98 THR A CA 1
ATOM 825 C C . THR A 1 98 ? 21.110 -2.792 -14.358 1.00 84.69 98 THR A C 1
ATOM 827 O O . THR A 1 98 ? 21.981 -2.713 -15.224 1.00 84.69 98 THR A O 1
ATOM 830 N N . TRP A 1 99 ? 20.386 -3.891 -14.170 1.00 89.12 99 TRP A N 1
ATOM 831 C CA . TRP A 1 99 ? 20.468 -5.049 -15.057 1.00 89.12 99 TRP A CA 1
ATOM 832 C C . TRP A 1 99 ? 19.154 -5.817 -15.123 1.00 89.12 99 TRP A C 1
ATOM 834 O O . TRP A 1 99 ? 18.327 -5.744 -14.214 1.00 89.12 99 TRP A O 1
ATOM 844 N N . TRP A 1 100 ? 18.990 -6.592 -16.190 1.00 90.06 100 TRP A N 1
ATOM 845 C CA . TRP A 1 100 ? 17.839 -7.465 -16.383 1.00 90.06 100 TRP A CA 1
ATOM 846 C C . TRP A 1 100 ? 18.045 -8.817 -15.703 1.00 90.06 100 TRP A C 1
ATOM 848 O O . TRP A 1 100 ? 19.137 -9.386 -15.720 1.00 90.06 100 TRP A O 1
ATOM 858 N N . SER A 1 101 ? 16.995 -9.334 -15.075 1.00 89.44 101 SER A N 1
ATOM 859 C CA . SER A 1 101 ? 17.007 -10.613 -14.371 1.00 89.44 101 SER A CA 1
ATOM 860 C C . SER A 1 101 ? 15.653 -11.296 -14.475 1.00 89.44 101 SER A C 1
ATOM 862 O O . SER A 1 101 ? 14.624 -10.640 -14.406 1.00 89.44 101 SER A O 1
ATOM 864 N N . PHE A 1 102 ? 15.642 -12.622 -14.552 1.00 87.50 102 PHE A N 1
ATOM 865 C CA . PHE A 1 102 ? 14.405 -13.408 -14.492 1.00 87.50 102 PHE A CA 1
ATOM 866 C C . PHE A 1 102 ? 13.777 -13.442 -13.089 1.00 87.50 102 PHE A C 1
ATOM 868 O O . PHE A 1 102 ? 12.629 -13.839 -12.929 1.00 87.50 102 PHE A O 1
ATOM 875 N N . ASN A 1 103 ? 14.517 -13.028 -12.055 1.00 84.19 103 ASN A N 1
ATOM 876 C CA . ASN A 1 103 ? 14.012 -13.007 -10.689 1.00 84.19 103 ASN A CA 1
ATOM 877 C C . ASN A 1 103 ? 13.428 -11.631 -10.351 1.00 84.19 103 ASN A C 1
ATOM 879 O O . ASN A 1 103 ? 14.151 -10.633 -10.488 1.00 84.19 103 ASN A O 1
ATOM 883 N N . PRO A 1 104 ? 12.196 -11.564 -9.810 1.00 78.88 104 PRO A N 1
ATOM 884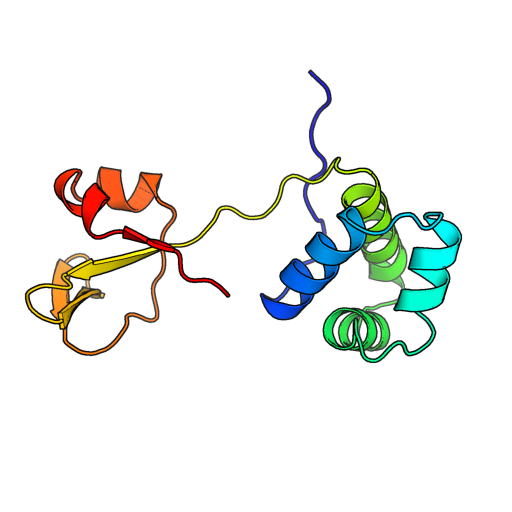 C CA . PRO A 1 104 ? 11.629 -10.314 -9.329 1.00 78.88 104 PRO A CA 1
ATOM 885 C C . PRO A 1 104 ? 12.576 -9.625 -8.329 1.00 78.88 104 PRO A C 1
ATOM 887 O O . PRO A 1 104 ? 13.174 -10.293 -7.473 1.00 78.88 104 PRO A O 1
ATOM 890 N N . PRO A 1 105 ? 12.773 -8.302 -8.434 1.00 78.38 105 PRO A N 1
ATOM 891 C CA . PRO A 1 105 ? 13.599 -7.562 -7.494 1.00 78.38 105 PRO A CA 1
ATOM 892 C C . PRO A 1 105 ? 12.879 -7.419 -6.147 1.00 78.38 105 PRO A C 1
ATOM 894 O O . PRO A 1 105 ? 11.676 -7.187 -6.097 1.00 78.38 105 PRO A O 1
ATOM 897 N N . ASN A 1 106 ? 13.645 -7.441 -5.053 1.00 68.31 106 ASN A N 1
ATOM 898 C CA . ASN A 1 106 ? 13.152 -7.029 -3.728 1.00 68.31 106 ASN A CA 1
ATOM 899 C C . ASN A 1 106 ? 13.153 -5.499 -3.552 1.00 68.31 106 ASN A C 1
ATOM 901 O O . ASN A 1 106 ? 12.810 -4.994 -2.488 1.00 68.31 106 ASN A O 1
ATOM 905 N N . TYR A 1 107 ? 13.605 -4.759 -4.566 1.00 73.38 107 TYR A N 1
ATOM 906 C CA . TYR A 1 107 ? 13.731 -3.312 -4.520 1.00 73.38 107 TYR A CA 1
ATOM 907 C C . TYR A 1 107 ? 12.675 -2.682 -5.426 1.00 73.38 107 TYR A C 1
ATOM 909 O O . TYR A 1 107 ? 12.736 -2.816 -6.648 1.00 73.38 107 TYR A O 1
ATOM 917 N N . LEU A 1 108 ? 11.720 -1.994 -4.809 1.00 86.56 108 LEU A N 1
ATOM 918 C CA . LEU A 1 108 ? 10.619 -1.322 -5.485 1.00 86.56 108 LEU A CA 1
ATOM 919 C C . LEU A 1 108 ? 10.812 0.195 -5.413 1.00 86.56 108 LEU A C 1
ATOM 921 O O . LEU A 1 108 ? 11.395 0.718 -4.460 1.00 86.56 108 LEU A O 1
ATOM 925 N N . LYS A 1 109 ? 10.333 0.909 -6.430 1.00 86.81 109 LYS A N 1
ATOM 926 C CA . LYS A 1 109 ? 10.376 2.376 -6.495 1.00 86.81 109 LYS A CA 1
ATOM 927 C C . LYS A 1 109 ? 9.026 2.923 -6.897 1.00 86.81 109 LYS A C 1
ATOM 929 O O . LYS A 1 109 ? 8.207 2.225 -7.490 1.00 86.81 109 LYS A O 1
ATOM 934 N N . THR A 1 110 ? 8.809 4.192 -6.605 1.00 90.19 110 THR A N 1
ATOM 935 C CA . THR A 1 110 ? 7.619 4.902 -7.065 1.00 90.19 110 THR A CA 1
ATOM 936 C C . THR A 1 110 ? 7.706 5.085 -8.583 1.00 90.19 110 THR A C 1
ATOM 938 O O . THR A 1 110 ? 8.797 5.029 -9.163 1.00 90.19 110 THR A O 1
ATOM 941 N N . LYS A 1 111 ? 6.567 5.298 -9.257 1.00 90.31 111 LYS A N 1
ATOM 942 C CA . LYS A 1 111 ? 6.548 5.512 -10.717 1.00 90.31 111 LYS A CA 1
ATOM 943 C C . LYS A 1 111 ? 7.553 6.594 -11.124 1.00 90.31 111 LYS A C 1
ATOM 945 O O . LYS A 1 111 ? 8.352 6.384 -12.028 1.00 90.31 111 LYS A O 1
ATOM 950 N N . GLN A 1 112 ? 7.548 7.724 -10.424 1.00 89.81 112 GLN A N 1
ATOM 951 C CA . GLN A 1 112 ? 8.396 8.865 -10.756 1.00 89.81 112 GLN A CA 1
ATOM 952 C C . GLN A 1 112 ? 9.888 8.548 -10.605 1.00 89.81 112 GLN A C 1
ATOM 954 O O . GLN A 1 112 ? 10.663 8.839 -11.508 1.00 89.81 112 GLN A O 1
ATOM 959 N N . GLN A 1 113 ? 10.269 7.842 -9.540 1.00 90.81 113 GLN A N 1
ATOM 960 C CA . GLN A 1 113 ? 11.649 7.399 -9.331 1.00 90.81 113 GLN A CA 1
ATOM 961 C C . GLN A 1 113 ? 12.147 6.431 -10.418 1.00 90.81 113 GLN A C 1
ATOM 963 O O . GLN A 1 113 ? 13.329 6.442 -10.753 1.00 90.81 113 GLN A O 1
ATOM 968 N N . TRP A 1 114 ? 11.280 5.577 -10.974 1.00 91.88 114 TRP A N 1
ATOM 969 C CA . TRP A 1 114 ? 11.655 4.732 -12.115 1.00 91.88 114 TRP A CA 1
ATOM 970 C C . TRP A 1 114 ? 11.846 5.538 -13.398 1.00 91.88 114 TRP A C 1
ATOM 972 O O . TRP A 1 114 ? 12.804 5.297 -14.132 1.00 91.88 114 TRP A O 1
ATOM 982 N N . LEU A 1 115 ? 10.964 6.505 -13.650 1.00 92.38 115 LEU A N 1
ATOM 983 C CA . LEU A 1 115 ? 11.042 7.358 -14.835 1.00 92.38 115 LEU A CA 1
ATOM 984 C C . LEU A 1 115 ? 12.233 8.325 -14.791 1.00 92.38 115 LEU A C 1
ATOM 986 O O . LEU A 1 115 ? 12.765 8.668 -15.842 1.00 92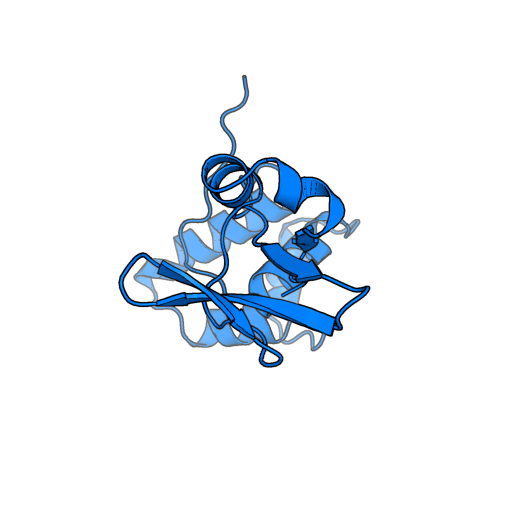.38 115 LEU A O 1
ATOM 990 N N . GLU A 1 116 ? 12.694 8.707 -13.599 1.00 93.50 116 GLU A N 1
ATOM 991 C CA . GLU A 1 116 ? 13.949 9.447 -13.405 1.00 93.50 116 GLU A CA 1
ATOM 992 C C . GLU A 1 116 ? 15.186 8.625 -13.792 1.00 93.50 116 GLU A C 1
ATOM 994 O O . GLU A 1 116 ? 16.166 9.190 -14.274 1.00 93.50 116 GLU A O 1
ATOM 999 N N . ILE A 1 117 ? 15.150 7.298 -13.612 1.00 90.88 117 ILE A N 1
ATOM 1000 C CA . ILE A 1 117 ? 16.230 6.409 -14.065 1.00 90.88 117 ILE A CA 1
ATOM 1001 C C . ILE A 1 117 ? 16.187 6.272 -15.586 1.00 90.88 117 ILE A C 1
ATOM 1003 O O . ILE A 1 117 ? 17.209 6.435 -16.252 1.00 90.88 117 ILE A O 1
ATOM 1007 N N . ASN A 1 118 ? 15.020 5.925 -16.135 1.00 91.44 118 ASN A N 1
ATOM 1008 C CA . ASN A 1 118 ? 14.818 5.824 -17.574 1.00 91.44 118 ASN A CA 1
ATOM 1009 C C . ASN A 1 118 ? 13.328 5.999 -17.931 1.00 91.44 118 ASN A C 1
ATOM 1011 O O . ASN A 1 118 ? 12.513 5.136 -17.590 1.00 91.44 118 ASN A O 1
ATOM 1015 N N . PRO A 1 119 ? 12.957 7.048 -18.687 1.00 94.25 119 PRO A N 1
ATOM 1016 C CA . PRO A 1 119 ? 11.580 7.257 -19.133 1.00 94.25 119 PRO A CA 1
ATOM 1017 C C . PRO A 1 119 ? 11.016 6.103 -19.974 1.00 94.25 119 PRO A C 1
ATOM 1019 O O . PRO A 1 119 ? 9.810 5.867 -19.964 1.00 94.25 119 PRO A O 1
ATOM 1022 N N . ALA A 1 120 ? 11.872 5.335 -20.661 1.00 93.69 120 ALA A N 1
ATOM 1023 C CA . ALA A 1 120 ? 11.452 4.179 -21.455 1.00 93.69 120 ALA A CA 1
ATOM 1024 C C . ALA A 1 120 ? 10.876 3.030 -20.608 1.00 93.69 120 ALA A C 1
ATOM 1026 O O . ALA A 1 120 ? 10.311 2.094 -21.169 1.00 93.69 120 ALA A O 1
ATOM 1027 N N . TYR A 1 121 ? 10.995 3.087 -19.277 1.00 93.50 121 TYR A N 1
ATOM 1028 C CA . TYR A 1 121 ? 10.386 2.109 -18.377 1.00 93.50 121 TYR A CA 1
ATOM 1029 C C . TYR A 1 121 ? 8.877 2.264 -18.234 1.00 93.50 121 TYR A C 1
ATOM 1031 O O . TYR A 1 121 ? 8.239 1.306 -17.817 1.00 93.50 121 TYR A O 1
ATOM 1039 N N . GLU A 1 122 ? 8.287 3.404 -18.609 1.00 93.75 122 GLU A N 1
ATOM 1040 C CA . GLU A 1 122 ? 6.852 3.657 -18.428 1.00 93.75 122 GLU A CA 1
ATOM 1041 C C . GLU A 1 122 ? 5.918 2.517 -18.885 1.00 93.75 122 GLU A C 1
ATOM 1043 O O . GLU A 1 122 ? 5.097 2.091 -18.071 1.00 93.75 122 GLU A O 1
ATOM 1048 N N . PRO A 1 123 ? 6.029 1.966 -20.112 1.00 94.50 123 PRO A N 1
ATOM 1049 C CA . PRO A 1 123 ? 5.158 0.872 -20.557 1.00 94.50 123 PRO A CA 1
ATOM 1050 C C . PRO A 1 123 ? 5.439 -0.472 -19.864 1.00 94.50 123 PRO A C 1
ATOM 1052 O O . PRO A 1 123 ? 4.633 -1.393 -19.972 1.00 94.50 123 PRO A O 1
ATOM 1055 N N . MET A 1 124 ? 6.578 -0.592 -19.181 1.00 94.19 124 MET A N 1
ATOM 1056 C CA . MET A 1 124 ? 7.032 -1.791 -18.471 1.00 94.19 124 MET A CA 1
ATOM 1057 C C . MET A 1 124 ? 6.800 -1.692 -16.958 1.00 94.19 124 MET A C 1
ATOM 1059 O O . MET A 1 124 ? 7.171 -2.601 -16.218 1.00 94.19 124 MET A O 1
ATOM 1063 N N . LEU A 1 125 ? 6.217 -0.592 -16.470 1.00 93.00 125 LEU A N 1
ATOM 1064 C CA . LEU A 1 125 ? 5.891 -0.452 -15.059 1.00 93.00 125 LEU A CA 1
ATOM 1065 C C . LEU A 1 125 ? 4.738 -1.379 -14.698 1.00 93.00 125 LEU A C 1
ATOM 1067 O O . LEU A 1 125 ? 3.607 -1.226 -15.158 1.00 93.00 125 LEU A O 1
ATOM 1071 N N . GLU A 1 126 ? 5.037 -2.312 -13.813 1.00 90.94 126 GLU A N 1
ATOM 1072 C CA . GLU A 1 126 ? 4.060 -3.168 -13.177 1.00 90.94 126 GLU A CA 1
ATOM 1073 C C . GLU A 1 126 ? 3.837 -2.640 -11.763 1.00 90.94 126 GLU A C 1
ATOM 1075 O O . GLU A 1 126 ? 4.778 -2.552 -10.964 1.00 90.94 126 GLU A O 1
ATOM 1080 N N . GLU A 1 127 ? 2.599 -2.232 -11.475 1.00 88.62 127 GLU A N 1
ATOM 1081 C CA . GLU A 1 127 ? 2.193 -1.935 -10.105 1.00 88.62 127 GLU A CA 1
ATOM 1082 C C . GLU A 1 127 ? 2.348 -3.223 -9.308 1.00 88.62 127 GLU A C 1
ATOM 1084 O O . GLU A 1 127 ? 1.757 -4.250 -9.646 1.00 88.62 127 GLU A O 1
ATOM 1089 N N . VAL A 1 128 ? 3.178 -3.176 -8.273 1.00 82.62 128 VAL A N 1
ATOM 1090 C CA . VAL A 1 128 ? 3.227 -4.276 -7.326 1.00 82.62 128 VAL A CA 1
ATOM 1091 C C . VAL A 1 128 ? 2.018 -4.059 -6.434 1.00 82.62 128 VAL A C 1
ATOM 1093 O O . VAL A 1 128 ? 2.055 -3.224 -5.532 1.00 82.62 128 VAL A O 1
ATOM 1096 N N . GLU A 1 129 ? 0.908 -4.728 -6.769 1.00 60.41 129 GLU A N 1
ATOM 1097 C CA . GLU A 1 129 ? -0.162 -4.934 -5.799 1.00 60.41 129 GLU A CA 1
ATOM 1098 C C . GLU A 1 129 ? 0.483 -5.646 -4.614 1.00 60.41 129 GLU A C 1
ATOM 1100 O O . GLU A 1 129 ? 0.898 -6.801 -4.731 1.00 60.41 129 GLU A O 1
ATOM 1105 N N . GLU A 1 130 ? 0.649 -4.921 -3.511 1.00 55.31 130 GLU A N 1
ATOM 1106 C CA . GLU A 1 130 ? 0.971 -5.543 -2.236 1.00 55.31 130 GLU A CA 1
ATOM 1107 C C . GLU A 1 130 ? -0.323 -6.027 -1.561 1.00 55.31 130 GLU A C 1
ATOM 1109 O O . GLU A 1 130 ? -1.263 -5.210 -1.382 1.00 55.31 130 GLU A O 1
#

Secondary structure (DSSP, 8-state):
-PPPEEPSS---HHHHHHHHHHHT--S-HHHHHHHHHTT-GGGHHHHHHHTTS-TTTHHHHHHHHHHHHTT-EEPPPPEEEEEETTTTEEEEEETTEEEEESSPPS--EEHHHHHHH-GGGGGGEEE---